Protein AF-A0A9L0K842-F1 (afdb_monomer_lite)

Structure (mmCIF, N/CA/C/O backbone):
data_AF-A0A9L0K842-F1
#
_entry.id   AF-A0A9L0K842-F1
#
loop_
_atom_site.group_PDB
_atom_site.id
_atom_site.type_symbol
_atom_site.label_atom_id
_atom_site.label_alt_id
_atom_site.label_comp_id
_atom_site.label_asym_id
_atom_site.label_entity_id
_atom_site.label_seq_id
_atom_site.pdbx_PDB_ins_code
_atom_site.Cartn_x
_atom_site.Cartn_y
_atom_site.Cartn_z
_atom_site.occupancy
_atom_site.B_iso_or_equiv
_atom_site.auth_seq_id
_atom_site.auth_comp_id
_atom_site.auth_asym_id
_atom_site.auth_atom_id
_atom_site.pdbx_PDB_model_num
ATOM 1 N N . MET A 1 1 ? 24.849 -10.725 -16.636 1.00 65.88 1 MET A N 1
ATOM 2 C CA . MET A 1 1 ? 23.451 -10.856 -17.096 1.00 65.88 1 MET A CA 1
ATOM 3 C C . MET A 1 1 ? 23.419 -10.496 -18.571 1.00 65.88 1 MET A C 1
ATOM 5 O O . MET A 1 1 ? 24.242 -9.687 -18.974 1.00 65.88 1 MET A O 1
ATOM 9 N N . ASP A 1 2 ? 22.547 -11.116 -19.361 1.00 91.44 2 ASP A N 1
ATOM 10 C CA . ASP A 1 2 ? 22.369 -10.797 -20.785 1.00 91.44 2 ASP A CA 1
ATOM 11 C C . ASP A 1 2 ? 21.307 -9.697 -20.926 1.00 91.44 2 ASP A C 1
ATOM 13 O O . ASP A 1 2 ? 20.171 -9.886 -20.486 1.00 91.44 2 ASP A O 1
ATOM 17 N N . ALA A 1 3 ? 21.676 -8.559 -21.520 1.00 92.06 3 ALA A N 1
ATOM 18 C CA . ALA A 1 3 ? 20.777 -7.423 -21.721 1.00 92.06 3 ALA A CA 1
ATOM 19 C C . ALA A 1 3 ? 19.514 -7.826 -22.498 1.00 92.06 3 ALA A C 1
ATOM 21 O O . ALA A 1 3 ? 18.411 -7.436 -22.125 1.00 92.06 3 ALA A O 1
ATOM 22 N N . THR A 1 4 ? 19.641 -8.706 -23.497 1.00 93.62 4 THR A N 1
ATOM 23 C CA . THR A 1 4 ? 18.496 -9.122 -24.322 1.00 93.62 4 THR A CA 1
ATOM 24 C C . THR A 1 4 ? 17.512 -10.022 -23.574 1.00 93.62 4 THR A C 1
ATOM 26 O O . THR A 1 4 ? 16.338 -10.106 -23.940 1.00 93.62 4 THR A O 1
ATOM 29 N N . ALA A 1 5 ? 17.976 -10.740 -22.547 1.00 95.25 5 ALA A N 1
ATOM 30 C CA . ALA A 1 5 ? 17.110 -11.522 -21.672 1.00 95.25 5 ALA A CA 1
ATOM 31 C C . ALA A 1 5 ? 16.327 -10.593 -20.734 1.00 95.25 5 ALA A C 1
ATOM 33 O O . ALA A 1 5 ? 15.112 -10.721 -20.625 1.00 95.25 5 ALA A O 1
ATOM 34 N N . LEU A 1 6 ? 17.001 -9.592 -20.161 1.00 96.31 6 LEU A N 1
ATOM 35 C CA . LEU A 1 6 ? 16.386 -8.587 -19.290 1.00 96.31 6 LEU A CA 1
ATOM 36 C C . LEU A 1 6 ? 15.347 -7.728 -20.028 1.00 96.31 6 LEU A C 1
ATOM 38 O O . LEU A 1 6 ? 14.278 -7.452 -19.491 1.00 96.31 6 LEU A O 1
ATOM 42 N N . GLU A 1 7 ? 15.608 -7.370 -21.287 1.00 95.25 7 GLU A N 1
ATOM 43 C CA . GLU A 1 7 ? 14.627 -6.702 -22.154 1.00 95.25 7 GLU A CA 1
ATOM 44 C C . GLU A 1 7 ? 13.366 -7.555 -22.358 1.00 95.25 7 GLU A C 1
ATOM 46 O O . GLU A 1 7 ? 12.242 -7.050 -22.301 1.00 95.25 7 GLU A O 1
ATOM 51 N N . ARG A 1 8 ? 13.531 -8.867 -22.573 1.00 96.44 8 ARG A N 1
ATOM 52 C CA . ARG A 1 8 ? 12.403 -9.798 -22.724 1.00 96.44 8 ARG A CA 1
ATOM 53 C C . ARG A 1 8 ? 11.596 -9.910 -21.435 1.00 96.44 8 ARG A C 1
ATOM 55 O O . ARG A 1 8 ? 10.366 -9.857 -21.504 1.00 96.44 8 ARG A O 1
ATOM 62 N N . ASP A 1 9 ? 12.267 -10.005 -20.293 1.00 96.94 9 ASP A N 1
ATOM 63 C CA . ASP A 1 9 ? 11.623 -10.040 -18.979 1.00 96.94 9 ASP A CA 1
ATOM 64 C C . ASP A 1 9 ? 10.826 -8.752 -18.732 1.00 96.94 9 ASP A C 1
ATOM 66 O O . ASP A 1 9 ? 9.642 -8.812 -18.394 1.00 96.94 9 ASP A O 1
ATOM 70 N N . ALA A 1 10 ? 11.416 -7.586 -19.018 1.00 97.00 10 ALA A N 1
ATOM 71 C CA . ALA A 1 10 ? 10.737 -6.297 -18.916 1.00 97.00 10 ALA A CA 1
ATOM 72 C C . ALA A 1 10 ? 9.448 -6.244 -19.751 1.00 97.00 10 ALA A C 1
ATOM 74 O O . ALA A 1 10 ? 8.408 -5.788 -19.270 1.00 97.00 10 ALA A O 1
ATOM 75 N N . VAL A 1 11 ? 9.484 -6.750 -20.989 1.00 97.00 11 VAL A N 1
ATOM 76 C CA . VAL A 1 11 ? 8.302 -6.819 -21.863 1.00 97.00 11 VAL A CA 1
ATOM 77 C C . VAL A 1 11 ? 7.239 -7.764 -21.298 1.00 97.00 11 VAL A C 1
ATOM 79 O O . VAL A 1 11 ? 6.047 -7.452 -21.370 1.00 97.00 11 VAL A O 1
ATOM 82 N N . GLN A 1 12 ? 7.629 -8.913 -20.739 1.00 98.06 12 GLN A N 1
ATOM 83 C CA . GLN A 1 12 ? 6.674 -9.839 -20.126 1.00 98.06 12 GLN A CA 1
ATOM 84 C C . GLN A 1 12 ? 6.000 -9.225 -18.900 1.00 98.06 12 GLN A C 1
ATOM 86 O O . GLN A 1 12 ? 4.768 -9.249 -18.811 1.00 98.06 12 GLN A O 1
ATOM 91 N N . PHE A 1 13 ? 6.778 -8.620 -18.004 1.00 98.25 13 PHE A N 1
ATOM 92 C CA . PHE A 1 13 ? 6.246 -7.933 -16.834 1.00 98.25 13 PHE A CA 1
ATOM 93 C C . PHE A 1 13 ? 5.328 -6.775 -17.223 1.00 98.25 13 PHE A C 1
ATOM 95 O O . PHE A 1 13 ? 4.218 -6.694 -16.707 1.00 98.25 13 PHE A O 1
ATOM 102 N N . ALA A 1 14 ? 5.708 -5.946 -18.197 1.00 97.88 14 ALA A N 1
ATOM 103 C CA . ALA A 1 14 ? 4.869 -4.842 -18.658 1.00 97.88 14 ALA A CA 1
ATOM 104 C C . ALA A 1 14 ? 3.517 -5.321 -19.215 1.00 97.88 14 ALA A C 1
ATOM 106 O O . ALA A 1 14 ? 2.477 -4.731 -18.923 1.00 97.88 14 ALA A O 1
ATOM 107 N N . ARG A 1 15 ? 3.500 -6.424 -19.978 1.00 98.31 15 ARG A N 1
ATOM 108 C CA . ARG A 1 15 ? 2.253 -7.023 -20.491 1.00 98.31 15 ARG A CA 1
ATOM 109 C C . ARG A 1 15 ? 1.346 -7.509 -19.365 1.00 98.31 15 ARG A C 1
ATOM 111 O O . ARG A 1 15 ? 0.149 -7.228 -19.386 1.00 98.31 15 ARG A O 1
ATOM 118 N N . LEU A 1 16 ? 1.916 -8.212 -18.385 1.00 98.12 16 LEU A N 1
ATOM 119 C CA . LEU A 1 16 ? 1.195 -8.645 -17.188 1.00 98.12 16 LEU A CA 1
ATOM 120 C C . LEU A 1 16 ? 0.650 -7.441 -16.416 1.00 98.12 16 LEU A C 1
ATOM 122 O O . LEU A 1 16 ? -0.523 -7.439 -16.056 1.00 98.12 16 LEU A O 1
ATOM 126 N N . ALA A 1 17 ? 1.458 -6.399 -16.228 1.00 97.62 17 ALA A N 1
ATOM 127 C CA . ALA A 1 17 ? 1.069 -5.187 -15.520 1.00 97.62 17 ALA A CA 1
ATOM 128 C C . ALA A 1 17 ? -0.151 -4.514 -16.160 1.00 97.62 17 ALA A C 1
ATOM 130 O O . ALA A 1 17 ? -1.155 -4.309 -15.482 1.00 97.62 17 ALA A O 1
ATOM 131 N N . VAL A 1 18 ? -0.105 -4.272 -17.476 1.00 97.75 18 VAL A N 1
ATOM 132 C CA . VAL A 1 18 ? -1.215 -3.676 -18.241 1.00 97.75 18 VAL A CA 1
ATOM 133 C C . VAL A 1 18 ? -2.479 -4.532 -18.145 1.00 97.75 18 VAL A C 1
ATOM 135 O O . VAL A 1 18 ? -3.574 -4.000 -17.971 1.00 97.75 18 VAL A O 1
ATOM 138 N N . GLN A 1 19 ? -2.347 -5.860 -18.227 1.00 97.81 19 GLN A N 1
ATOM 139 C CA . GLN A 1 19 ? -3.491 -6.758 -18.087 1.00 97.81 19 GLN A CA 1
ATOM 140 C C . GLN A 1 19 ? -4.153 -6.611 -16.708 1.00 97.81 19 GLN A C 1
ATOM 142 O O . GLN A 1 19 ? -5.365 -6.414 -16.632 1.00 97.81 19 GLN A O 1
ATOM 147 N N . ARG A 1 20 ? -3.365 -6.672 -15.625 1.00 95.94 20 ARG A N 1
ATOM 148 C CA . ARG A 1 20 ? -3.885 -6.544 -14.252 1.00 95.94 20 ARG A CA 1
ATOM 149 C C . ARG A 1 20 ? -4.482 -5.168 -13.990 1.00 95.94 20 ARG A C 1
ATOM 151 O O . ARG A 1 20 ? -5.483 -5.066 -13.284 1.00 95.94 20 ARG A O 1
ATOM 158 N N . ASP A 1 21 ? -3.893 -4.130 -14.572 1.00 94.94 21 ASP A N 1
ATOM 159 C CA . ASP A 1 21 ? -4.380 -2.759 -14.479 1.00 94.94 21 ASP A CA 1
ATOM 160 C C . ASP A 1 21 ? -5.782 -2.624 -15.095 1.00 94.94 21 ASP A C 1
ATOM 162 O O . ASP A 1 21 ? -6.719 -2.187 -14.424 1.00 94.94 21 ASP A O 1
ATOM 166 N N . HIS A 1 22 ? -5.970 -3.124 -16.321 1.00 94.69 22 HIS A N 1
ATOM 167 C CA . HIS A 1 22 ? -7.279 -3.133 -16.985 1.00 94.69 22 HIS A CA 1
ATOM 168 C C . HIS A 1 22 ? -8.333 -3.973 -16.249 1.00 94.69 22 HIS A C 1
ATOM 170 O O . HIS A 1 22 ? -9.514 -3.634 -16.275 1.00 94.69 22 HIS A O 1
ATOM 176 N N . GLU A 1 23 ? -7.927 -5.039 -15.560 1.00 92.44 23 GLU A N 1
ATOM 177 C CA . GLU A 1 23 ? -8.814 -5.862 -14.725 1.00 92.44 23 GLU A CA 1
ATOM 178 C C . GLU A 1 23 ? -9.108 -5.226 -13.349 1.00 92.44 23 GLU A C 1
ATOM 180 O O . GLU A 1 23 ? -9.817 -5.811 -12.530 1.00 92.44 23 GLU A O 1
ATOM 185 N N . GLY A 1 24 ? -8.556 -4.044 -13.053 1.00 87.88 24 GLY A N 1
ATOM 186 C CA . GLY A 1 24 ? -8.750 -3.346 -11.780 1.00 87.88 24 GLY A CA 1
ATOM 187 C C . GLY A 1 24 ? -7.965 -3.940 -10.604 1.00 87.88 24 GLY A C 1
ATOM 188 O O . GLY A 1 24 ? -8.171 -3.517 -9.458 1.00 87.88 24 GLY A O 1
ATOM 189 N N . ARG A 1 25 ? -7.063 -4.893 -10.875 1.00 90.44 25 ARG A N 1
ATOM 190 C CA . ARG A 1 25 ? -6.194 -5.585 -9.909 1.00 90.44 25 ARG A CA 1
ATOM 191 C C . ARG A 1 25 ? -4.934 -4.762 -9.648 1.00 90.44 25 ARG A C 1
ATOM 193 O O . ARG A 1 25 ? -3.814 -5.169 -9.947 1.00 90.44 25 ARG A O 1
ATOM 200 N N . TYR A 1 26 ? -5.130 -3.566 -9.101 1.00 91.31 26 TYR A N 1
ATOM 201 C CA . TYR A 1 26 ? -4.087 -2.541 -9.020 1.00 91.31 26 TYR A CA 1
ATOM 202 C C . TYR A 1 26 ? -2.879 -2.939 -8.164 1.00 91.31 26 TYR A C 1
ATOM 204 O O . TYR A 1 26 ? -1.758 -2.598 -8.525 1.00 91.31 26 TYR A O 1
ATOM 212 N N . SER A 1 27 ? -3.063 -3.712 -7.090 1.00 89.50 27 SER A N 1
ATOM 213 C CA . SER A 1 27 ? -1.941 -4.211 -6.278 1.00 89.50 27 SER A CA 1
ATOM 214 C C . SER A 1 27 ? -1.010 -5.133 -7.076 1.00 89.50 27 SER A C 1
ATOM 216 O O . SER A 1 27 ? 0.210 -5.021 -6.977 1.00 89.50 27 SER A O 1
ATOM 218 N N . GLU A 1 28 ? -1.574 -6.011 -7.910 1.00 92.50 28 GLU A N 1
ATOM 219 C CA . GLU A 1 28 ? -0.803 -6.895 -8.794 1.00 92.50 28 GLU A CA 1
ATOM 220 C C . GLU A 1 28 ? -0.181 -6.117 -9.960 1.00 92.50 28 GLU A C 1
ATOM 222 O O . GLU A 1 28 ? 0.969 -6.357 -10.320 1.00 92.50 28 GLU A O 1
ATOM 227 N N . ALA A 1 29 ? -0.908 -5.149 -10.526 1.00 95.31 29 ALA A N 1
ATOM 228 C CA . ALA A 1 29 ? -0.384 -4.272 -11.571 1.00 95.31 29 ALA A CA 1
ATOM 229 C C . ALA A 1 29 ? 0.843 -3.482 -11.087 1.00 95.31 29 ALA A C 1
ATOM 231 O O . ALA A 1 29 ? 1.852 -3.424 -11.785 1.00 95.31 29 ALA A O 1
ATOM 232 N N . VAL A 1 30 ? 0.790 -2.937 -9.866 1.00 95.44 30 VAL A N 1
ATOM 233 C CA . VAL A 1 30 ? 1.915 -2.238 -9.224 1.00 95.44 30 VAL A CA 1
ATOM 234 C C . VAL A 1 30 ? 3.143 -3.136 -9.110 1.00 95.44 3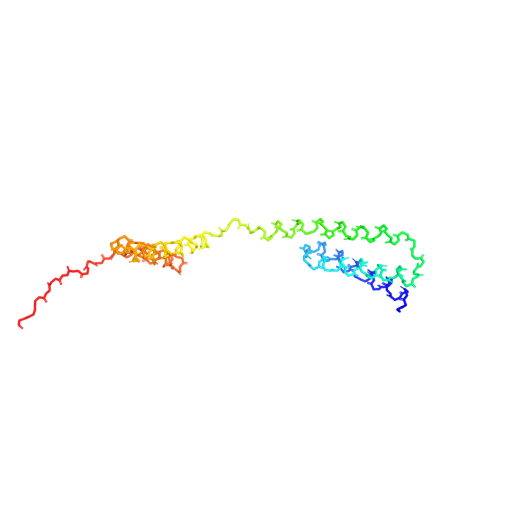0 VAL A C 1
ATOM 236 O O . VAL A 1 30 ? 4.248 -2.681 -9.401 1.00 95.44 30 VAL A O 1
ATOM 239 N N . PHE A 1 31 ? 2.965 -4.393 -8.695 1.00 95.94 31 PHE A N 1
ATOM 240 C CA . PHE A 1 31 ? 4.066 -5.352 -8.619 1.00 95.94 31 PHE A CA 1
ATOM 241 C C . PHE A 1 31 ? 4.729 -5.528 -9.990 1.00 95.94 31 PHE A C 1
ATOM 243 O O . PHE A 1 31 ? 5.926 -5.296 -10.133 1.00 95.94 31 PHE A O 1
ATOM 250 N N . TYR A 1 32 ? 3.946 -5.842 -11.021 1.00 97.94 32 TYR A N 1
ATOM 251 C CA . TYR A 1 32 ? 4.499 -6.104 -12.347 1.00 97.94 32 TYR A CA 1
ATOM 252 C C . TYR A 1 32 ? 5.095 -4.863 -13.026 1.00 97.94 32 TYR A C 1
ATOM 254 O O . TYR A 1 32 ? 6.102 -4.990 -13.718 1.00 97.94 32 TYR A O 1
ATOM 262 N N . TYR A 1 33 ? 4.552 -3.660 -12.813 1.00 98.25 33 TYR A N 1
ATOM 263 C CA . TYR A 1 33 ? 5.187 -2.435 -13.316 1.00 98.25 33 TYR A CA 1
ATOM 264 C C . TYR A 1 33 ? 6.546 -2.168 -12.649 1.00 98.25 33 TYR A C 1
ATOM 266 O O . TYR A 1 33 ? 7.471 -1.719 -13.326 1.00 98.25 33 TYR A O 1
ATOM 274 N N . LYS A 1 34 ? 6.703 -2.484 -11.354 1.00 97.69 34 LYS A N 1
ATOM 275 C CA . LYS A 1 34 ? 8.000 -2.382 -10.659 1.00 97.69 34 LYS A CA 1
ATOM 276 C C . LYS A 1 34 ? 9.016 -3.380 -11.207 1.00 97.69 34 LYS A C 1
ATOM 278 O O . LYS A 1 34 ? 10.135 -2.977 -11.511 1.00 97.69 34 LYS A O 1
ATOM 283 N N . GLU A 1 35 ? 8.617 -4.637 -11.398 1.00 98.12 35 GLU A N 1
ATOM 284 C CA . GLU A 1 35 ? 9.494 -5.657 -11.990 1.00 98.12 35 GLU A CA 1
ATOM 285 C C . GLU A 1 35 ? 9.895 -5.296 -13.429 1.00 98.12 35 GLU A C 1
ATOM 287 O O . GLU A 1 35 ? 11.057 -5.452 -13.804 1.00 98.12 35 GLU A O 1
ATOM 292 N N . ALA A 1 36 ? 8.977 -4.726 -14.220 1.00 98.06 36 ALA A N 1
ATOM 293 C CA . ALA A 1 36 ? 9.279 -4.239 -15.566 1.00 98.06 36 ALA A CA 1
ATOM 294 C C . ALA A 1 36 ? 10.318 -3.107 -15.554 1.00 98.06 36 ALA A C 1
ATOM 296 O O . ALA A 1 36 ? 11.293 -3.158 -16.303 1.00 98.06 36 ALA A O 1
ATOM 297 N N . ALA A 1 37 ? 10.138 -2.102 -14.689 1.00 98.06 37 ALA A N 1
ATOM 298 C CA . ALA A 1 37 ? 11.087 -1.000 -14.544 1.00 98.06 37 ALA A CA 1
ATOM 299 C C . ALA A 1 37 ? 12.463 -1.494 -14.067 1.00 98.06 37 ALA A C 1
ATOM 301 O O . ALA A 1 37 ? 13.486 -1.105 -14.624 1.00 98.06 37 ALA A O 1
ATOM 302 N N . GLN A 1 38 ? 12.497 -2.398 -13.086 1.00 97.81 38 GLN A N 1
ATOM 303 C CA . GLN A 1 38 ? 13.737 -2.974 -12.566 1.00 97.81 38 GLN A CA 1
ATOM 304 C C . GLN A 1 38 ? 14.491 -3.782 -13.631 1.00 97.81 38 GLN A C 1
ATOM 306 O O . GLN A 1 38 ? 15.707 -3.640 -13.764 1.00 97.81 38 GLN A O 1
ATOM 311 N N . ALA A 1 39 ? 13.781 -4.587 -14.427 1.00 97.62 39 ALA A N 1
ATOM 312 C CA . ALA A 1 39 ? 14.378 -5.330 -15.531 1.00 97.62 39 ALA A CA 1
ATOM 313 C C . ALA A 1 39 ? 14.987 -4.395 -16.593 1.00 97.62 39 ALA A C 1
ATOM 315 O O . ALA A 1 39 ? 16.083 -4.670 -17.077 1.00 97.62 39 ALA A O 1
ATOM 316 N N . LEU A 1 40 ? 14.345 -3.259 -16.897 1.00 97.56 40 LEU A N 1
ATOM 317 C CA . LEU A 1 40 ? 14.908 -2.243 -17.796 1.00 97.56 40 LEU A CA 1
ATOM 318 C C . LEU A 1 40 ? 16.147 -1.551 -17.210 1.00 97.56 40 LEU A C 1
ATOM 320 O O . LEU A 1 40 ? 17.129 -1.379 -17.925 1.00 97.56 40 LEU A O 1
ATOM 324 N N . ILE A 1 41 ? 16.151 -1.216 -15.917 1.00 97.19 41 ILE A N 1
ATOM 325 C CA . ILE A 1 41 ? 17.334 -0.652 -15.242 1.00 97.19 41 ILE A CA 1
ATOM 326 C C . ILE A 1 41 ? 18.514 -1.627 -15.342 1.00 97.19 41 ILE A C 1
ATOM 328 O O . ILE A 1 41 ? 19.630 -1.240 -15.685 1.00 97.19 41 ILE A O 1
ATOM 332 N N . TYR A 1 42 ? 18.276 -2.918 -15.102 1.00 97.25 42 TYR A N 1
ATOM 333 C CA . TYR A 1 42 ? 19.318 -3.930 -15.250 1.00 97.25 42 TYR A CA 1
ATOM 334 C C . TYR A 1 42 ? 19.739 -4.143 -16.703 1.00 97.25 42 TYR A C 1
ATOM 336 O O . TYR A 1 42 ? 20.924 -4.374 -16.949 1.00 97.25 42 TYR A O 1
ATOM 344 N N . ALA A 1 43 ? 18.815 -4.060 -17.663 1.00 96.31 43 ALA A N 1
ATOM 345 C CA . ALA A 1 43 ? 19.143 -4.145 -19.082 1.00 96.31 43 ALA A CA 1
ATOM 346 C C . ALA A 1 43 ? 20.058 -2.985 -19.498 1.00 96.31 43 ALA A C 1
ATOM 348 O O . ALA A 1 43 ? 21.076 -3.216 -20.149 1.00 96.31 43 ALA A O 1
ATOM 349 N N . GLU A 1 44 ? 19.757 -1.760 -19.059 1.00 95.50 44 GLU A N 1
ATOM 350 C CA . GLU A 1 44 ? 20.595 -0.583 -19.293 1.00 95.50 44 GLU A CA 1
ATOM 351 C C . GLU A 1 44 ? 21.996 -0.757 -18.690 1.00 95.50 44 GLU A C 1
ATOM 353 O O . GLU A 1 44 ? 22.997 -0.596 -19.387 1.00 95.50 44 GLU A O 1
ATOM 358 N N . MET A 1 45 ? 22.085 -1.181 -17.424 1.00 94.69 45 MET A N 1
ATOM 359 C CA . MET A 1 45 ? 23.367 -1.457 -16.759 1.00 94.69 45 MET A CA 1
ATOM 360 C C . MET A 1 45 ? 24.169 -2.574 -17.444 1.00 94.69 45 MET A C 1
ATOM 362 O O . MET A 1 45 ? 25.399 -2.580 -17.384 1.00 94.69 45 MET A O 1
ATOM 366 N N . ALA A 1 46 ? 23.487 -3.524 -18.089 1.00 95.56 46 ALA A N 1
ATOM 367 C CA . ALA A 1 46 ? 24.094 -4.598 -18.868 1.00 95.56 46 ALA A CA 1
ATOM 368 C C . ALA A 1 46 ? 24.490 -4.173 -20.298 1.00 95.56 46 ALA A C 1
ATOM 370 O O . ALA A 1 46 ? 25.010 -5.001 -21.046 1.00 95.56 46 ALA A O 1
ATOM 371 N N . GLY A 1 47 ? 24.279 -2.906 -20.675 1.00 93.94 47 GLY A N 1
ATOM 372 C CA . GLY A 1 47 ? 24.647 -2.360 -21.982 1.00 93.94 47 GLY A CA 1
ATOM 373 C C . GLY A 1 47 ? 23.586 -2.552 -23.067 1.00 93.94 47 GLY A C 1
ATOM 374 O O . GLY A 1 47 ? 23.941 -2.674 -24.239 1.00 93.94 47 GLY A O 1
ATOM 375 N N . SER A 1 48 ? 22.304 -2.610 -22.694 1.00 93.44 48 SER A N 1
ATOM 376 C CA . SER A 1 48 ? 21.187 -2.614 -23.647 1.00 93.44 48 SER A CA 1
ATOM 377 C C . SER A 1 48 ? 21.283 -1.443 -24.628 1.00 93.44 48 SER A C 1
ATOM 379 O O . SER A 1 48 ? 21.625 -0.320 -24.257 1.00 93.44 48 SER A O 1
ATOM 381 N N . SER A 1 49 ? 20.948 -1.711 -25.890 1.00 91.19 49 SER A N 1
ATOM 382 C CA . SER A 1 49 ? 20.845 -0.705 -26.951 1.00 91.19 49 SER A CA 1
ATOM 383 C C . SER A 1 49 ? 19.406 -0.236 -27.177 1.00 91.19 49 SER A C 1
ATOM 385 O O . SER A 1 49 ? 19.107 0.326 -28.229 1.00 91.19 49 SER A O 1
ATOM 387 N N . LEU A 1 50 ? 18.491 -0.540 -26.252 1.00 90.88 50 LEU A N 1
ATOM 388 C CA . LEU A 1 50 ? 17.084 -0.197 -26.387 1.00 90.88 50 LEU A CA 1
ATOM 389 C C . LEU A 1 50 ? 16.914 1.323 -26.287 1.00 90.88 50 LEU A C 1
ATOM 391 O O . LEU A 1 50 ? 17.204 1.942 -25.263 1.00 90.88 50 LEU A O 1
ATOM 395 N N . GLU A 1 51 ? 16.457 1.931 -27.378 1.00 91.88 51 GLU A N 1
ATOM 396 C CA . GLU A 1 51 ? 16.194 3.366 -27.420 1.00 91.88 51 GLU A CA 1
ATOM 397 C C . GLU A 1 51 ? 15.077 3.729 -26.435 1.00 91.88 51 GLU A C 1
ATOM 399 O O . GLU A 1 51 ? 14.147 2.952 -26.216 1.00 91.88 51 GLU A O 1
ATOM 404 N N . HIS A 1 52 ? 15.156 4.922 -25.843 1.00 92.25 52 HIS A N 1
ATOM 405 C CA . HIS A 1 52 ? 14.135 5.432 -24.919 1.00 92.25 52 HIS A CA 1
ATOM 406 C C . HIS A 1 52 ? 13.912 4.569 -23.660 1.00 92.25 52 HIS A C 1
ATOM 408 O O . HIS A 1 52 ? 12.871 4.672 -23.011 1.00 92.25 52 HIS A O 1
ATOM 414 N N . ILE A 1 53 ? 14.891 3.748 -23.257 1.00 93.56 53 ILE A N 1
ATOM 415 C CA . ILE A 1 53 ? 14.773 2.894 -22.064 1.00 93.56 53 ILE A CA 1
ATOM 416 C C . ILE A 1 53 ? 14.435 3.693 -20.795 1.00 93.56 53 ILE A C 1
ATOM 418 O O . ILE A 1 53 ? 13.559 3.296 -20.029 1.00 93.56 53 ILE A O 1
ATOM 422 N N . GLN A 1 54 ? 15.049 4.868 -20.631 1.00 94.56 54 GLN A N 1
ATOM 423 C CA . GLN A 1 54 ? 14.791 5.790 -19.522 1.00 94.56 54 GLN A CA 1
ATOM 424 C C . GLN A 1 54 ? 13.364 6.347 -19.522 1.00 94.56 54 GLN A C 1
ATOM 426 O O . GLN A 1 54 ? 12.727 6.429 -18.475 1.00 94.56 54 GLN A O 1
ATOM 431 N N . GLU A 1 55 ? 12.836 6.691 -20.697 1.00 96.38 55 GLU A N 1
ATOM 432 C CA . GLU A 1 55 ? 11.451 7.147 -20.848 1.00 96.38 55 GLU A CA 1
ATOM 433 C C . GLU A 1 55 ? 10.481 6.047 -20.406 1.00 96.38 55 GLU A C 1
ATOM 435 O O . GLU A 1 55 ? 9.576 6.293 -19.611 1.00 96.38 55 GLU A O 1
ATOM 440 N N . LYS A 1 56 ? 10.745 4.798 -20.808 1.00 95.00 56 LYS A N 1
ATOM 441 C CA . LYS A 1 56 ? 9.912 3.650 -20.440 1.00 95.00 56 LYS A CA 1
ATOM 442 C C . LYS A 1 56 ? 9.961 3.310 -18.951 1.00 95.00 56 LYS A C 1
ATOM 444 O O . LYS A 1 56 ? 8.932 2.968 -18.369 1.00 95.00 56 LYS A O 1
ATOM 449 N N . ILE A 1 57 ? 11.135 3.420 -18.330 1.00 97.12 57 ILE A N 1
ATOM 450 C CA . ILE A 1 57 ? 11.285 3.279 -16.876 1.00 97.12 57 ILE A CA 1
ATOM 451 C C . ILE A 1 57 ? 10.422 4.328 -16.166 1.00 97.12 57 ILE A C 1
ATOM 453 O O . ILE A 1 57 ? 9.648 3.974 -15.274 1.00 97.12 57 ILE A O 1
ATOM 457 N N . ASN A 1 58 ? 10.502 5.591 -16.592 1.00 97.06 58 ASN A N 1
ATOM 458 C CA . ASN A 1 58 ? 9.722 6.676 -16.001 1.00 97.06 58 ASN A CA 1
ATOM 459 C C . ASN A 1 58 ? 8.214 6.456 -16.166 1.00 97.06 58 ASN A C 1
ATOM 461 O O . ASN A 1 58 ? 7.497 6.534 -15.172 1.00 97.06 58 ASN A O 1
ATOM 465 N N . GLU A 1 59 ? 7.737 6.077 -17.356 1.00 97.25 59 GLU A N 1
ATOM 466 C CA . GLU A 1 59 ? 6.319 5.755 -17.584 1.00 97.25 59 GLU A CA 1
ATOM 467 C C . GLU A 1 59 ? 5.798 4.681 -16.612 1.00 97.25 59 GLU A C 1
ATOM 469 O O . GLU A 1 59 ? 4.709 4.811 -16.043 1.00 97.25 59 GLU A O 1
ATOM 474 N N . TYR A 1 60 ? 6.564 3.606 -16.390 1.00 97.56 60 TYR A N 1
ATOM 475 C CA . TYR A 1 60 ? 6.160 2.539 -15.470 1.00 97.56 60 TYR A CA 1
ATOM 476 C C . TYR A 1 60 ? 6.149 3.005 -14.013 1.00 97.56 60 TYR A C 1
ATOM 478 O O . TYR A 1 60 ? 5.228 2.661 -13.270 1.00 97.56 60 TYR A O 1
ATOM 486 N N . LEU A 1 61 ? 7.123 3.816 -13.598 1.00 96.69 61 LEU A N 1
ATOM 487 C CA . LEU A 1 61 ? 7.172 4.363 -12.242 1.00 96.69 61 LEU A CA 1
ATOM 488 C C . LEU A 1 61 ? 6.067 5.399 -11.989 1.00 96.69 61 LEU A C 1
ATOM 490 O O . LEU A 1 61 ? 5.443 5.373 -10.926 1.00 96.69 61 LEU A O 1
ATOM 494 N N . GLU A 1 62 ? 5.762 6.256 -12.962 1.00 96.12 62 GLU A N 1
ATOM 495 C CA . GLU A 1 62 ? 4.626 7.181 -12.903 1.00 96.12 62 GLU A CA 1
ATOM 496 C C . GLU A 1 62 ? 3.305 6.417 -12.789 1.00 96.12 62 GLU A C 1
ATOM 498 O O . GLU A 1 62 ? 2.451 6.751 -11.959 1.00 96.12 62 GLU A O 1
ATOM 503 N N . ARG A 1 63 ? 3.145 5.325 -13.551 1.00 95.88 63 ARG A N 1
ATOM 504 C CA . ARG A 1 63 ? 1.946 4.489 -13.444 1.00 95.88 63 ARG A CA 1
ATOM 505 C C . ARG A 1 63 ? 1.837 3.820 -12.077 1.00 95.88 63 ARG A C 1
ATOM 507 O O . ARG A 1 63 ? 0.748 3.805 -11.505 1.00 95.88 63 ARG A O 1
ATOM 514 N N . VAL A 1 64 ? 2.945 3.327 -11.520 1.00 95.19 64 VAL A N 1
ATOM 515 C CA . VAL A 1 64 ? 3.000 2.808 -10.144 1.00 95.19 64 VAL A CA 1
ATOM 516 C C . VAL A 1 64 ? 2.511 3.866 -9.158 1.00 95.19 64 VAL A C 1
ATOM 518 O O . VAL A 1 64 ? 1.628 3.573 -8.355 1.00 95.19 64 VAL A O 1
ATOM 521 N N . GLN A 1 65 ? 3.014 5.099 -9.233 1.00 92.81 65 GLN A N 1
ATOM 522 C CA . GLN A 1 65 ? 2.578 6.180 -8.343 1.00 92.81 65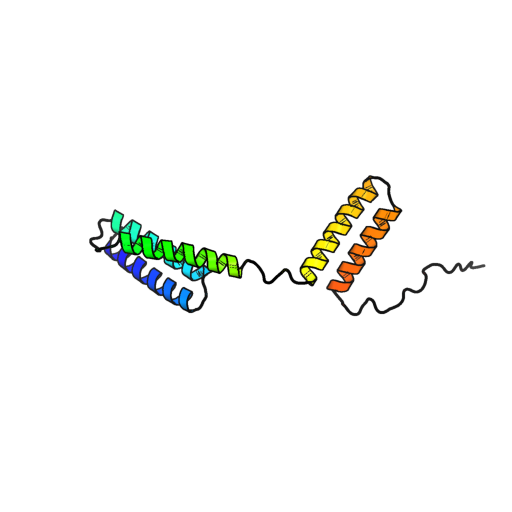 GLN A CA 1
ATOM 523 C C . GLN A 1 65 ? 1.075 6.468 -8.477 1.00 92.81 65 GLN A C 1
ATOM 525 O O . GLN A 1 65 ? 0.372 6.548 -7.469 1.00 92.81 65 GLN A O 1
ATOM 530 N N . ALA A 1 66 ? 0.556 6.542 -9.705 1.00 91.81 66 ALA A N 1
ATOM 531 C CA . ALA A 1 66 ? -0.870 6.746 -9.950 1.00 91.81 66 ALA A CA 1
ATOM 532 C C . ALA A 1 66 ? -1.734 5.606 -9.376 1.00 91.81 66 ALA A C 1
ATOM 534 O O . ALA A 1 66 ? -2.780 5.849 -8.768 1.00 91.81 66 ALA A O 1
ATOM 535 N N . LEU A 1 67 ? -1.286 4.356 -9.526 1.00 90.62 67 LEU A N 1
ATOM 536 C CA . LEU A 1 67 ? -1.981 3.183 -9.000 1.00 90.62 67 LEU A CA 1
ATOM 537 C C . LEU A 1 67 ? -1.915 3.091 -7.475 1.00 90.62 67 LEU A C 1
ATOM 539 O O . LEU A 1 67 ? -2.889 2.663 -6.864 1.00 90.62 67 LEU A O 1
ATOM 543 N N . HIS A 1 68 ? -0.825 3.526 -6.839 1.00 83.62 68 HIS A N 1
ATOM 544 C CA . HIS A 1 68 ? -0.735 3.601 -5.379 1.00 83.62 68 HIS A CA 1
ATOM 545 C C . HIS A 1 68 ? -1.838 4.498 -4.796 1.00 83.62 68 HIS A C 1
ATOM 547 O O . HIS A 1 68 ? -2.484 4.100 -3.827 1.00 83.62 68 HIS A O 1
ATOM 553 N N . SER A 1 69 ? -2.133 5.637 -5.428 1.00 74.06 69 SER A N 1
ATOM 554 C CA . SER A 1 69 ? -3.249 6.511 -5.038 1.00 74.06 69 SER A CA 1
ATOM 555 C C . SER A 1 69 ? -4.615 5.830 -5.200 1.00 74.06 69 SER A C 1
ATOM 557 O O . SER A 1 69 ? -5.494 6.000 -4.359 1.00 74.06 69 SER A O 1
ATOM 559 N N . ALA A 1 70 ? -4.791 5.013 -6.245 1.00 72.00 70 ALA A N 1
ATOM 560 C CA . ALA A 1 70 ? -6.021 4.251 -6.483 1.00 72.00 70 ALA A CA 1
ATOM 561 C C . ALA A 1 70 ? -6.183 3.037 -5.544 1.00 72.00 70 ALA A C 1
ATOM 563 O O . ALA A 1 70 ? -7.296 2.655 -5.191 1.00 72.00 70 ALA A O 1
ATOM 564 N N . VAL A 1 71 ? -5.078 2.411 -5.129 1.00 69.56 71 VAL A N 1
ATOM 565 C CA . VAL A 1 71 ? -5.067 1.336 -4.126 1.00 69.56 71 VAL A CA 1
ATOM 566 C C . VAL A 1 71 ? -5.329 1.912 -2.739 1.00 69.56 71 VAL A C 1
ATOM 568 O O . VAL A 1 71 ? -6.112 1.343 -1.988 1.00 69.56 71 VAL A O 1
ATOM 571 N N . GLN A 1 72 ? -4.732 3.057 -2.404 1.00 64.75 72 GLN A N 1
ATOM 572 C CA . GLN A 1 72 ? -4.999 3.757 -1.148 1.00 64.75 72 GLN A CA 1
ATOM 573 C C . GLN A 1 72 ? -6.437 4.261 -1.066 1.00 64.75 72 GLN A C 1
ATOM 575 O O . GLN A 1 72 ? -7.019 4.182 0.004 1.00 64.75 72 GLN A O 1
ATOM 580 N N . SER A 1 73 ? -7.044 4.708 -2.167 1.00 59.62 73 SER A N 1
ATOM 581 C CA . SER A 1 73 ? -8.463 5.082 -2.167 1.00 59.62 73 SER A CA 1
ATOM 582 C C . SER A 1 73 ? -9.415 3.880 -2.121 1.00 59.62 73 SER A C 1
ATOM 584 O O . SER A 1 73 ? -10.521 4.023 -1.617 1.00 59.62 73 SER A O 1
ATOM 586 N N . LYS A 1 74 ? -8.998 2.698 -2.605 1.00 58.03 74 LYS A N 1
ATOM 587 C CA . LYS A 1 74 ? -9.746 1.434 -2.450 1.00 58.03 74 LYS A CA 1
ATOM 588 C C . LYS A 1 74 ? -9.580 0.782 -1.069 1.00 58.03 74 LYS A C 1
ATOM 590 O O . LYS A 1 74 ? -10.496 0.099 -0.631 1.00 58.03 74 LYS A O 1
ATOM 595 N N . ASN A 1 75 ? -8.427 0.964 -0.419 1.00 53.50 75 ASN A N 1
ATOM 596 C CA . ASN A 1 75 ? -8.130 0.468 0.934 1.00 53.50 75 ASN A CA 1
ATOM 597 C C . ASN A 1 75 ? -8.455 1.491 2.033 1.00 53.50 75 ASN A C 1
ATOM 599 O O . ASN A 1 75 ? -8.456 1.148 3.212 1.00 53.50 75 ASN A O 1
ATOM 603 N N . ALA A 1 76 ? -8.705 2.751 1.673 1.00 49.78 76 ALA A N 1
ATOM 604 C CA . ALA A 1 76 ? -9.488 3.654 2.494 1.00 49.78 76 ALA A CA 1
ATOM 605 C C . ALA A 1 76 ? -10.909 3.094 2.460 1.00 49.78 76 ALA A C 1
ATOM 607 O O . ALA A 1 76 ? -11.647 3.320 1.503 1.00 49.78 76 ALA A O 1
ATOM 608 N N . ASP A 1 77 ? -11.210 2.255 3.449 1.00 48.72 77 ASP A N 1
ATOM 609 C CA . ASP A 1 77 ? -12.464 1.526 3.582 1.00 48.72 77 ASP A CA 1
ATOM 610 C C . ASP A 1 77 ? -13.689 2.386 3.214 1.00 48.72 77 ASP A C 1
ATOM 612 O O . ASP A 1 77 ? -13.716 3.592 3.503 1.00 48.72 77 ASP A O 1
ATOM 616 N N . PRO A 1 78 ? -14.759 1.780 2.660 1.00 55.56 78 PRO A N 1
ATOM 617 C CA . PRO A 1 78 ? -16.075 2.392 2.770 1.00 55.56 78 PRO A CA 1
ATOM 618 C C . PRO A 1 78 ? -16.283 2.666 4.259 1.00 55.56 78 PRO A C 1
ATOM 620 O O . PRO A 1 78 ? -16.148 1.729 5.037 1.00 55.56 78 PRO A O 1
ATOM 623 N N . LEU A 1 79 ? -16.500 3.934 4.637 1.00 60.75 79 LEU A N 1
ATOM 624 C CA . LEU A 1 79 ? -16.801 4.412 5.998 1.00 60.75 79 LEU A CA 1
ATOM 625 C C . LEU A 1 79 ? -17.061 3.251 6.969 1.00 60.75 79 LEU A C 1
ATOM 627 O O . LEU A 1 79 ? -18.070 2.568 6.778 1.00 60.75 79 LEU A O 1
ATOM 631 N N . LYS A 1 80 ? -16.139 3.012 7.925 1.00 66.44 80 LYS A N 1
ATOM 632 C CA . LYS A 1 80 ? -16.148 1.878 8.876 1.00 66.44 80 LYS A CA 1
ATOM 633 C C . LYS A 1 80 ? -17.559 1.341 9.100 1.00 66.44 80 LYS A C 1
ATOM 635 O O . LYS A 1 80 ? -18.458 2.106 9.463 1.00 66.44 80 LYS A O 1
ATOM 640 N N . SER A 1 81 ? -17.753 0.038 8.896 1.00 74.00 81 SER A N 1
ATOM 641 C CA . SER A 1 81 ? -19.077 -0.559 9.075 1.00 74.00 81 SER A CA 1
ATOM 642 C C . SER A 1 81 ? -19.617 -0.239 10.474 1.00 74.00 81 SER A C 1
ATOM 644 O O . SER A 1 81 ? -18.854 -0.137 11.437 1.00 74.00 81 SER A O 1
ATOM 646 N N . LYS A 1 82 ? -20.939 -0.097 10.608 1.00 78.75 82 LYS A N 1
ATOM 647 C CA . LYS A 1 82 ? -21.571 0.191 11.905 1.00 78.75 82 LYS A CA 1
ATOM 648 C C . LYS A 1 82 ? -21.119 -0.794 12.994 1.00 78.75 82 LYS A C 1
ATOM 650 O O . LYS A 1 82 ? -20.815 -0.374 14.099 1.00 78.75 82 LYS A O 1
ATOM 655 N N . GLN A 1 83 ? -20.991 -2.075 12.649 1.00 79.81 83 GLN A N 1
ATOM 656 C CA . GLN A 1 83 ? -20.501 -3.114 13.560 1.00 79.81 83 GLN A CA 1
ATOM 657 C C . GLN A 1 83 ? -19.069 -2.848 14.041 1.00 79.81 83 GLN A C 1
ATOM 659 O O . GLN A 1 83 ? -18.771 -3.032 15.215 1.00 79.81 83 GLN A O 1
ATOM 664 N N . GLN A 1 84 ? -18.186 -2.389 13.154 1.00 81.56 84 GLN A N 1
ATOM 665 C CA . GLN A 1 84 ? -16.808 -2.052 13.506 1.00 81.56 84 GLN A CA 1
ATOM 666 C C . GLN A 1 84 ? -16.739 -0.818 14.413 1.00 81.56 84 GLN A C 1
ATOM 668 O O . GLN A 1 84 ? -15.976 -0.814 15.373 1.00 81.56 84 GLN A O 1
ATOM 673 N N . LEU A 1 85 ? -17.570 0.196 14.154 1.00 87.38 85 LEU A N 1
ATOM 674 C CA . LEU A 1 85 ? -17.698 1.364 15.032 1.00 87.38 85 LEU A CA 1
ATOM 675 C C . LEU A 1 85 ? -18.243 0.987 16.417 1.00 87.38 85 LEU A C 1
ATOM 677 O O . LEU A 1 85 ? -17.733 1.468 17.427 1.00 87.38 85 LEU A O 1
ATOM 681 N N . ASP A 1 86 ? -19.247 0.110 16.471 1.00 86.50 86 ASP A N 1
ATOM 682 C CA . ASP A 1 86 ? -19.830 -0.372 17.724 1.00 86.50 86 ASP A CA 1
ATOM 683 C C . ASP A 1 86 ? -18.799 -1.181 18.541 1.00 86.50 86 ASP A C 1
ATOM 685 O O . ASP A 1 86 ? -18.685 -0.990 19.750 1.00 86.50 86 ASP A O 1
ATOM 689 N N . LEU A 1 87 ? -17.972 -2.013 17.894 1.00 87.88 87 LEU A N 1
ATOM 690 C CA . LEU A 1 87 ? -16.879 -2.733 18.565 1.00 87.88 87 LEU A CA 1
ATOM 691 C C . LEU A 1 87 ? -15.777 -1.796 19.085 1.00 87.88 87 LEU A C 1
ATOM 693 O O . LEU A 1 87 ? -15.308 -1.970 20.210 1.00 87.88 87 LEU A O 1
ATOM 697 N N . GLU A 1 88 ? -15.379 -0.786 18.307 1.00 90.81 88 GLU A N 1
ATOM 698 C CA . GLU A 1 88 ? -14.408 0.225 18.753 1.00 90.81 88 GLU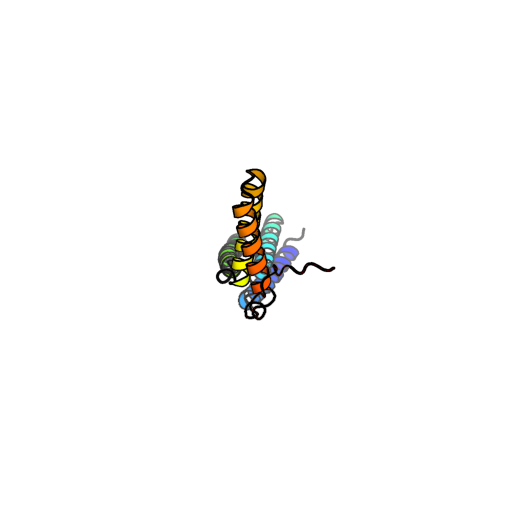 A CA 1
ATOM 699 C C . GLU A 1 88 ? -14.925 1.004 19.969 1.00 90.81 88 GLU A C 1
ATOM 701 O O . GLU A 1 88 ? -14.182 1.236 20.926 1.00 90.81 88 GLU A O 1
ATOM 706 N N . ARG A 1 89 ? -16.216 1.356 19.973 1.00 92.25 89 ARG A N 1
ATOM 707 C CA . ARG A 1 89 ? -16.860 1.997 21.122 1.00 92.25 89 ARG A CA 1
ATOM 708 C C . ARG A 1 89 ? -16.900 1.072 22.339 1.00 92.25 89 ARG A C 1
ATOM 710 O O . ARG A 1 89 ? -16.598 1.535 23.434 1.00 92.25 89 ARG A O 1
ATOM 717 N N . ALA A 1 90 ? -17.224 -0.211 22.168 1.00 93.94 90 ALA A N 1
ATOM 718 C CA . ALA A 1 90 ? -17.235 -1.174 23.272 1.00 93.94 90 ALA A CA 1
ATOM 719 C C . ALA A 1 90 ? -15.846 -1.298 23.915 1.00 93.94 90 ALA A C 1
ATOM 721 O O . ALA A 1 90 ? -15.719 -1.245 25.135 1.00 93.94 90 ALA A O 1
ATOM 722 N N . HIS A 1 91 ? -14.79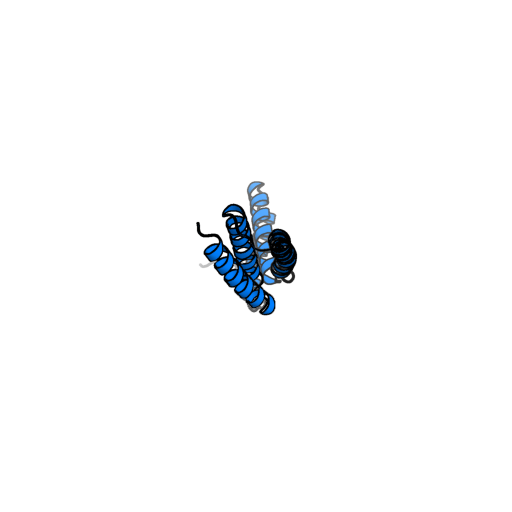4 -1.372 23.097 1.00 94.38 91 HIS A N 1
ATOM 723 C CA . HIS A 1 91 ? -13.416 -1.387 23.586 1.00 94.38 91 HIS A CA 1
ATOM 724 C C . HIS A 1 91 ? -13.073 -0.121 24.387 1.00 94.38 91 HIS A C 1
ATOM 726 O O . HIS A 1 91 ? -12.447 -0.191 25.446 1.00 94.38 91 HIS A O 1
ATOM 732 N N . PHE A 1 92 ? -13.482 1.048 23.892 1.00 95.69 92 PHE A N 1
ATOM 733 C CA . PHE A 1 92 ? -13.243 2.314 24.582 1.00 95.69 92 PHE A CA 1
ATOM 734 C C . PHE A 1 92 ? -13.968 2.390 25.935 1.00 95.69 92 PHE A C 1
ATOM 736 O O . PHE A 1 92 ? -13.384 2.845 26.915 1.00 95.69 92 PHE A O 1
ATOM 743 N N . LEU A 1 93 ? -15.209 1.903 26.009 1.00 95.94 93 LEU A N 1
ATOM 744 C CA . LEU A 1 93 ? -15.970 1.812 27.258 1.00 95.94 93 LEU A CA 1
ATOM 745 C C . LEU A 1 93 ? -15.277 0.905 28.284 1.00 95.94 93 LEU A C 1
ATOM 747 O O . LEU A 1 93 ? -15.115 1.315 29.425 1.00 95.94 93 LEU A O 1
ATOM 751 N N . VAL A 1 94 ? -14.781 -0.267 27.870 1.00 96.00 94 VAL A N 1
ATOM 752 C CA . VAL A 1 94 ? -14.010 -1.167 28.752 1.00 96.00 94 VAL A CA 1
ATOM 753 C C . VAL A 1 94 ? -12.732 -0.501 29.262 1.00 96.00 94 VAL A C 1
ATOM 755 O O . VAL A 1 94 ? -12.392 -0.639 30.429 1.00 96.00 94 VAL A O 1
ATOM 758 N N . THR A 1 95 ? -12.037 0.249 28.404 1.00 96.44 95 THR A N 1
ATOM 759 C CA . THR A 1 95 ? -10.813 0.961 28.808 1.00 96.44 95 THR A CA 1
ATOM 760 C C . THR A 1 95 ? -11.116 2.017 29.873 1.00 96.44 95 THR A C 1
ATOM 762 O O . THR A 1 95 ? -10.430 2.073 30.885 1.00 96.44 95 THR A O 1
ATOM 765 N N . GLN A 1 96 ? -12.179 2.806 29.690 1.00 96.75 96 GLN A N 1
ATOM 766 C CA . GLN A 1 96 ? -12.614 3.771 30.707 1.00 96.75 96 GLN A CA 1
ATOM 767 C C . GLN A 1 96 ? -13.079 3.083 31.994 1.00 96.75 96 GLN A C 1
ATOM 769 O O . GLN A 1 96 ? -12.800 3.577 33.080 1.00 96.75 96 GLN A O 1
ATOM 774 N N . ALA A 1 97 ? -13.760 1.940 31.886 1.00 95.69 97 ALA A N 1
ATOM 775 C CA . ALA A 1 97 ? -14.187 1.172 33.048 1.00 95.69 97 ALA A CA 1
ATOM 776 C C . ALA A 1 97 ? -12.987 0.700 33.885 1.00 95.69 97 ALA A C 1
ATOM 778 O O . ALA A 1 97 ? -13.058 0.746 35.108 1.00 95.69 97 ALA A O 1
ATOM 779 N N . PHE A 1 98 ? -11.875 0.308 33.243 1.00 96.25 98 PHE A N 1
ATOM 780 C CA . PHE A 1 98 ? -10.620 0.019 33.947 1.00 96.25 98 PHE A CA 1
ATOM 781 C C . PHE A 1 98 ? -10.090 1.248 34.688 1.00 96.25 98 PHE A C 1
ATOM 783 O O . PHE A 1 98 ? -9.772 1.144 35.869 1.00 96.25 98 PHE A O 1
ATOM 790 N N . ASP A 1 99 ? -10.042 2.410 34.031 1.00 96.38 99 ASP A N 1
ATOM 791 C CA . ASP A 1 99 ? -9.560 3.643 34.660 1.00 96.38 99 ASP A CA 1
ATOM 792 C C . ASP A 1 99 ? -10.415 4.045 35.878 1.00 96.38 99 ASP A C 1
ATOM 794 O O . ASP A 1 99 ? -9.881 4.541 36.870 1.00 96.38 99 ASP A O 1
ATOM 798 N N . GLU A 1 100 ? -11.739 3.868 35.816 1.00 95.38 100 GLU A N 1
ATOM 799 C CA . GLU A 1 100 ? -12.645 4.172 36.932 1.00 95.38 100 GLU A CA 1
ATOM 800 C C . GLU A 1 100 ? -12.557 3.137 38.064 1.00 95.38 100 GLU A C 1
ATOM 802 O O . GLU A 1 100 ? -12.527 3.520 39.236 1.00 95.38 100 GLU A O 1
ATOM 807 N N . ASP A 1 101 ? -12.412 1.849 37.739 1.00 92.56 101 ASP A N 1
ATOM 808 C CA . ASP A 1 101 ? -12.187 0.783 38.724 1.00 92.56 101 ASP A CA 1
ATOM 809 C C . ASP A 1 101 ? -10.871 1.004 39.490 1.00 92.56 101 ASP A C 1
ATOM 811 O O . ASP A 1 101 ? -10.845 0.952 40.722 1.00 92.56 101 ASP A O 1
ATOM 815 N N . GLU A 1 102 ? -9.793 1.379 38.789 1.00 95.62 102 GLU A N 1
ATOM 816 C CA . GLU A 1 102 ? -8.500 1.709 39.405 1.00 95.62 102 GLU A CA 1
ATOM 817 C C . GLU A 1 102 ? -8.566 2.944 40.320 1.00 95.62 102 GLU A C 1
ATOM 819 O O . GLU A 1 102 ? -7.846 3.021 41.320 1.00 95.62 102 GLU A O 1
ATOM 824 N N . LYS A 1 103 ? -9.442 3.910 40.015 1.00 95.50 103 LYS A N 1
ATOM 825 C CA . LYS A 1 103 ? -9.706 5.079 40.874 1.00 95.50 103 LYS A CA 1
ATOM 826 C C . LYS A 1 103 ? -10.617 4.752 42.062 1.00 95.50 103 LYS A C 1
ATOM 828 O O . LYS A 1 103 ? -10.733 5.580 42.967 1.00 95.50 103 LYS A O 1
ATOM 833 N N . GLY A 1 104 ? -11.234 3.568 42.083 1.00 94.81 104 GLY A N 1
ATOM 834 C CA . GLY A 1 104 ? -12.207 3.144 43.090 1.00 94.81 104 GLY A CA 1
ATOM 835 C C . GLY A 1 104 ? -13.627 3.668 42.855 1.00 94.81 104 GLY A C 1
ATOM 836 O O . GLY A 1 104 ? -14.450 3.594 43.767 1.00 94.81 104 GLY A O 1
ATOM 837 N N . ASN A 1 105 ? -13.927 4.185 41.660 1.00 93.19 105 ASN A N 1
ATOM 838 C CA . ASN A 1 105 ? -15.256 4.649 41.258 1.00 93.19 105 ASN A CA 1
ATOM 839 C C . ASN A 1 105 ? -16.077 3.459 40.732 1.00 93.19 105 ASN A C 1
ATOM 841 O O . ASN A 1 105 ? -16.329 3.316 39.535 1.00 93.19 105 ASN A O 1
ATOM 845 N N . VAL A 1 106 ? -16.440 2.557 41.647 1.00 92.69 106 VAL A N 1
ATOM 846 C CA . VAL A 1 106 ? -17.005 1.237 41.325 1.00 92.69 106 VAL A CA 1
ATOM 847 C C . VAL A 1 106 ? -18.345 1.341 40.591 1.00 92.69 106 VAL A C 1
ATOM 849 O O . VAL A 1 106 ? -18.581 0.586 39.649 1.00 92.69 106 VAL A O 1
ATOM 852 N N . GLU A 1 107 ? -19.217 2.270 40.983 1.00 94.00 107 GLU A N 1
ATOM 853 C CA . GLU A 1 107 ? -20.511 2.474 40.325 1.00 94.00 107 GLU A CA 1
ATOM 854 C C . GLU A 1 107 ? -20.349 2.865 38.847 1.00 94.00 107 GLU A C 1
ATOM 856 O O . GLU A 1 107 ? -20.946 2.225 37.978 1.00 94.00 107 GLU A O 1
ATOM 861 N N . ASP A 1 108 ? -19.479 3.835 38.553 1.00 89.81 108 ASP A N 1
ATOM 862 C CA . ASP A 1 108 ? -19.214 4.301 37.185 1.00 89.81 108 ASP A CA 1
ATOM 863 C C . ASP A 1 108 ? -18.549 3.199 36.338 1.00 89.81 108 ASP A C 1
ATOM 865 O O . ASP A 1 108 ? -18.896 2.997 35.170 1.00 89.81 108 ASP A O 1
ATOM 869 N N . ALA A 1 109 ? -17.635 2.423 36.932 1.00 93.06 109 ALA A N 1
ATOM 870 C CA . ALA A 1 109 ? -17.008 1.284 36.265 1.00 93.06 109 ALA A CA 1
ATOM 871 C C . ALA A 1 109 ? -18.039 0.209 35.873 1.00 93.06 109 ALA A C 1
ATOM 873 O O . ALA A 1 109 ? -18.022 -0.283 34.741 1.00 93.06 109 ALA A O 1
ATOM 874 N N . ILE A 1 110 ? -18.969 -0.136 36.773 1.00 95.75 110 ILE A N 1
ATOM 875 C CA . ILE A 1 110 ? -20.038 -1.113 36.505 1.00 95.75 110 ILE A CA 1
ATOM 876 C C . ILE A 1 110 ? -20.931 -0.650 35.349 1.00 95.75 110 ILE A C 1
ATOM 878 O O . ILE A 1 110 ? -21.262 -1.460 34.475 1.00 95.75 110 ILE A O 1
ATOM 882 N N . GLU A 1 111 ? -21.310 0.629 35.313 1.00 95.44 111 GLU A N 1
ATOM 883 C CA . GLU A 1 111 ? -22.120 1.179 34.221 1.00 95.44 111 GLU A CA 1
ATOM 884 C C . GLU A 1 111 ? -21.396 1.063 32.872 1.00 95.44 111 GLU A C 1
ATOM 886 O O . GLU A 1 111 ? -21.962 0.538 31.906 1.00 95.44 111 GLU A O 1
ATOM 891 N N . LEU A 1 112 ? -20.120 1.456 32.820 1.00 96.12 112 LEU A N 1
ATOM 892 C CA . LEU A 1 112 ? -19.300 1.400 31.607 1.00 96.12 112 LEU A CA 1
ATOM 893 C C . LEU A 1 112 ? -19.085 -0.037 31.104 1.00 96.12 112 LEU A C 1
ATOM 895 O O . LEU A 1 112 ? -19.200 -0.293 29.900 1.00 96.12 112 LEU A O 1
ATOM 899 N N . TYR A 1 113 ? -18.828 -0.997 32.000 1.00 97.12 113 TYR A N 1
ATOM 900 C CA . TYR A 1 113 ? -18.749 -2.413 31.623 1.00 97.12 113 TYR A CA 1
ATOM 901 C C . TYR A 1 113 ? -20.073 -2.936 31.076 1.00 97.12 113 TYR A C 1
ATOM 903 O O . TYR A 1 113 ? -20.088 -3.654 30.073 1.00 97.12 113 TYR A O 1
ATOM 911 N N . THR A 1 114 ? -21.184 -2.573 31.716 1.00 95.50 114 THR A N 1
ATOM 912 C CA . THR A 1 114 ? -22.520 -3.007 31.298 1.00 95.50 114 THR A CA 1
ATOM 913 C C . THR A 1 114 ? -22.839 -2.483 29.899 1.00 95.50 114 THR A C 1
ATOM 915 O O . THR A 1 114 ? -23.255 -3.256 29.034 1.00 95.50 114 THR A O 1
ATOM 918 N N . GLU A 1 115 ? -22.558 -1.204 29.626 1.00 94.88 115 GLU A N 1
ATOM 919 C CA . GLU A 1 115 ? -22.759 -0.617 28.298 1.00 94.88 115 GLU A CA 1
ATOM 920 C C . GLU A 1 115 ? -21.882 -1.298 27.232 1.00 94.88 115 GLU A C 1
ATOM 922 O O . GLU A 1 115 ? -22.350 -1.572 26.121 1.00 94.88 115 GLU A O 1
ATOM 927 N N . ALA A 1 116 ? -20.629 -1.631 27.562 1.00 93.94 116 ALA A N 1
ATOM 928 C CA . ALA A 1 116 ? -19.734 -2.337 26.650 1.00 93.94 116 ALA A CA 1
ATOM 929 C C . ALA A 1 116 ? -20.227 -3.753 26.311 1.00 93.94 116 ALA A C 1
ATOM 931 O O . ALA A 1 116 ? -20.180 -4.158 25.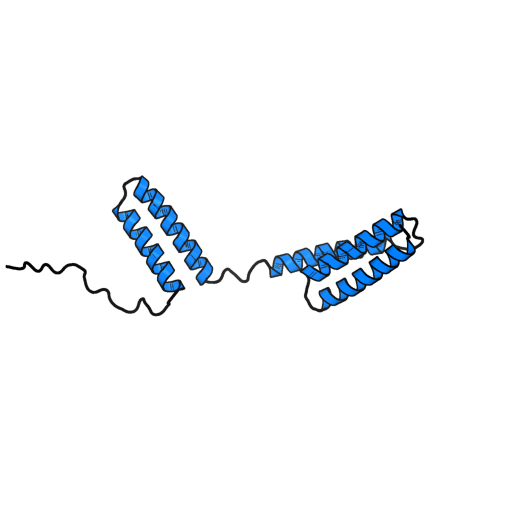144 1.00 93.94 116 ALA A O 1
ATOM 932 N N . VAL A 1 117 ? -20.722 -4.498 27.305 1.00 94.06 117 VAL A N 1
ATOM 933 C CA . VAL A 1 117 ? -21.289 -5.842 27.116 1.00 94.06 117 VAL A CA 1
ATOM 934 C C . VAL A 1 117 ? -22.555 -5.774 26.269 1.00 94.06 117 VAL A C 1
ATOM 936 O O . VAL A 1 117 ? -22.670 -6.515 25.293 1.00 94.06 117 VAL A O 1
ATOM 939 N N . ASP A 1 118 ? -23.467 -4.849 26.567 1.00 90.62 118 ASP A N 1
ATOM 940 C CA . ASP A 1 118 ? -24.687 -4.643 25.784 1.00 90.62 118 ASP A CA 1
ATOM 941 C C . ASP A 1 118 ? -24.381 -4.323 24.320 1.00 90.62 118 ASP A C 1
ATOM 943 O O . ASP A 1 118 ? -25.058 -4.810 23.408 1.00 90.62 118 ASP A O 1
ATOM 947 N N . LEU A 1 119 ? -23.359 -3.502 24.074 1.00 88.94 119 LEU A N 1
ATOM 948 C CA . LEU A 1 119 ? -22.931 -3.150 22.727 1.00 88.94 119 LEU A CA 1
ATOM 949 C C . LEU A 1 119 ? -22.336 -4.364 21.996 1.00 88.94 119 LEU A C 1
ATOM 951 O O . LEU A 1 119 ? -22.690 -4.622 20.844 1.00 88.94 119 LEU A O 1
ATOM 955 N N . CYS A 1 120 ? -21.529 -5.178 22.681 1.00 88.69 120 CYS A N 1
ATOM 956 C CA . CYS A 1 120 ? -21.038 -6.450 22.146 1.00 88.69 120 CYS A CA 1
ATOM 957 C C . CYS A 1 120 ? -22.190 -7.415 21.815 1.00 88.69 120 CYS A C 1
ATOM 959 O O . CYS A 1 120 ? -22.221 -7.994 20.732 1.00 88.69 120 CYS A O 1
ATOM 961 N N . LEU A 1 121 ? -23.190 -7.549 22.688 1.00 87.38 121 LEU A N 1
ATOM 962 C CA . LEU A 1 121 ? -24.341 -8.426 22.448 1.00 87.38 121 LEU A CA 1
ATOM 963 C C . LEU A 1 121 ? -25.185 -7.958 21.255 1.00 87.38 121 LEU A C 1
ATOM 965 O O . LEU A 1 121 ? -25.549 -8.772 20.406 1.00 87.38 121 LEU A O 1
ATOM 969 N N . LYS A 1 122 ? -25.424 -6.646 21.128 1.00 82.19 122 LYS A N 1
ATOM 970 C CA . LYS A 1 122 ? -26.135 -6.045 19.982 1.00 82.19 122 LYS A CA 1
ATOM 971 C C . LYS A 1 122 ? -25.424 -6.291 18.650 1.00 82.19 122 LYS A C 1
ATOM 973 O O . LYS A 1 122 ? -26.095 -6.439 17.629 1.00 82.19 122 LYS A O 1
ATOM 978 N N . THR A 1 123 ? -24.089 -6.344 18.645 1.00 77.31 123 THR A N 1
ATOM 979 C CA . THR A 1 123 ? -23.314 -6.621 17.421 1.00 77.31 123 THR A CA 1
ATOM 980 C C . THR A 1 123 ? -23.337 -8.101 17.018 1.00 77.31 123 THR A C 1
ATOM 982 O O . THR A 1 123 ? -23.304 -8.388 15.821 1.00 77.31 123 THR A O 1
ATOM 985 N N . ILE A 1 124 ? -23.455 -9.027 17.980 1.00 74.19 124 ILE A N 1
ATOM 986 C CA . ILE A 1 124 ? -23.486 -10.488 17.758 1.00 74.19 124 ILE A CA 1
ATOM 987 C C . ILE A 1 124 ? -24.911 -11.002 17.485 1.00 74.19 124 ILE A C 1
ATOM 989 O O . ILE A 1 124 ? -25.096 -11.999 16.787 1.00 74.19 124 ILE A O 1
ATOM 993 N N . SER A 1 125 ? -25.939 -10.354 18.035 1.00 64.44 125 SER A N 1
ATOM 994 C CA . SER A 1 125 ? -27.338 -10.780 17.917 1.00 64.44 125 SER A CA 1
ATOM 995 C C . SER A 1 125 ? -28.287 -9.585 18.091 1.00 64.44 125 SER A C 1
ATOM 997 O O . SER A 1 125 ? -28.674 -9.265 19.217 1.00 64.44 125 SER A O 1
ATOM 999 N N . PRO A 1 126 ? -28.718 -8.930 16.995 1.00 59.16 126 PRO A N 1
ATOM 1000 C CA . PRO A 1 126 ? -29.577 -7.743 17.065 1.00 59.16 126 PRO A CA 1
ATOM 1001 C C . PRO A 1 126 ? -30.973 -8.005 17.669 1.00 59.16 126 PRO A C 1
ATOM 1003 O O . PRO A 1 126 ? -31.712 -7.060 17.929 1.00 59.16 126 PRO A O 1
ATOM 1006 N N . GLU A 1 127 ? -31.340 -9.267 17.907 1.00 53.12 127 GLU A N 1
ATOM 1007 C CA . GLU A 1 127 ? -32.653 -9.701 18.405 1.00 53.12 127 GLU A CA 1
ATOM 1008 C C . GLU A 1 127 ? -32.707 -9.903 19.936 1.00 53.12 127 GLU A C 1
ATOM 1010 O O . GLU A 1 127 ? -33.794 -10.057 20.493 1.00 53.12 127 GLU A O 1
ATOM 1015 N N . LEU A 1 128 ? -31.574 -9.856 20.653 1.00 52.25 128 LEU A N 1
ATOM 1016 C CA . LEU A 1 128 ? -31.524 -10.161 22.097 1.00 52.25 128 LEU A CA 1
ATOM 1017 C C . LEU A 1 128 ? -31.971 -9.018 23.028 1.00 52.25 128 LEU A C 1
ATOM 1019 O O . LEU A 1 128 ? -32.159 -9.251 24.218 1.00 52.25 128 LEU A O 1
ATOM 1023 N N . THR A 1 129 ? -32.200 -7.799 22.533 1.00 51.19 129 THR A N 1
ATOM 1024 C CA . THR A 1 129 ? -32.542 -6.644 23.392 1.00 51.19 129 THR A CA 1
ATOM 1025 C C . THR A 1 129 ? -34.045 -6.396 23.561 1.00 51.19 129 THR A C 1
ATOM 1027 O O . THR A 1 129 ? -34.432 -5.391 24.149 1.00 51.19 129 THR A O 1
ATOM 1030 N N . SER A 1 130 ? -34.911 -7.274 23.038 1.00 46.09 130 SER A N 1
ATOM 1031 C CA . SER A 1 130 ? -36.376 -7.155 23.178 1.00 46.09 130 SER A CA 1
ATOM 1032 C C . SER A 1 130 ? -36.963 -7.979 24.336 1.00 46.09 130 SER A C 1
ATOM 1034 O O . SER A 1 130 ? -38.186 -8.025 24.489 1.00 46.09 130 SER A O 1
ATOM 1036 N N . ALA A 1 131 ? -36.143 -8.635 25.156 1.00 44.56 131 ALA A N 1
ATOM 1037 C CA . ALA A 1 131 ? -36.622 -9.333 26.343 1.00 44.56 131 ALA A CA 1
ATOM 1038 C C . ALA A 1 131 ? -36.350 -8.473 27.581 1.00 44.56 131 ALA A C 1
ATOM 1040 O O . ALA A 1 131 ? -35.208 -8.281 27.985 1.00 44.56 131 ALA A O 1
ATOM 1041 N N . ALA A 1 132 ? -37.422 -7.927 28.153 1.00 47.28 132 ALA A N 1
ATOM 1042 C CA . ALA A 1 132 ? -37.410 -7.240 29.434 1.00 47.28 132 ALA A CA 1
ATOM 1043 C C . ALA A 1 132 ? -36.691 -8.083 30.503 1.00 47.28 132 ALA A C 1
ATOM 1045 O O . ALA A 1 132 ? -37.049 -9.240 30.723 1.00 47.28 132 ALA A O 1
ATOM 1046 N N . ASN A 1 133 ? -35.705 -7.486 31.175 1.00 43.62 133 ASN A N 1
ATOM 1047 C CA . ASN A 1 133 ? -35.100 -8.037 32.385 1.00 43.62 133 ASN A CA 1
ATOM 1048 C C . ASN A 1 133 ? -36.188 -8.225 33.459 1.00 43.62 133 ASN A C 1
ATOM 1050 O O . ASN A 1 133 ? -36.814 -7.231 33.843 1.00 43.62 133 ASN A O 1
ATOM 1054 N N . PRO A 1 134 ? -36.424 -9.435 33.995 1.00 44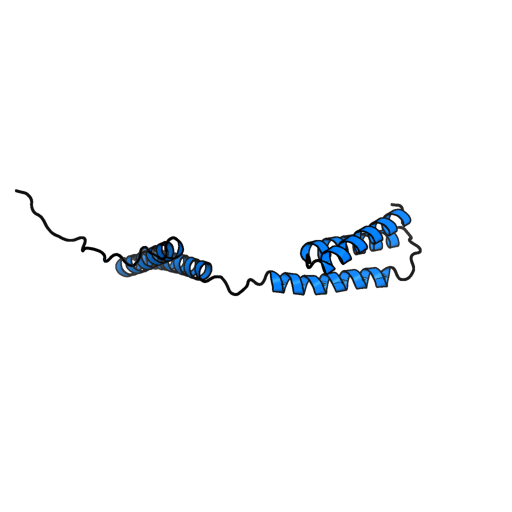.41 134 PRO A N 1
ATOM 1055 C CA . PRO A 1 134 ? -37.096 -9.553 35.278 1.00 44.41 134 PRO A CA 1
ATOM 1056 C C . PRO A 1 134 ? -36.129 -9.104 36.395 1.00 44.41 134 PRO A C 1
ATOM 1058 O O . PRO A 1 134 ? -34.920 -9.324 36.287 1.00 44.41 134 PRO A O 1
ATOM 1061 N N . PRO A 1 135 ? -36.621 -8.451 37.461 1.00 42.59 135 PRO A N 1
ATOM 1062 C CA . PRO A 1 135 ? -35.768 -7.949 38.534 1.00 42.59 135 PRO A CA 1
ATOM 1063 C C . PRO A 1 135 ? -35.104 -9.103 39.301 1.00 42.59 135 PRO A C 1
ATOM 1065 O O . PRO A 1 135 ? -35.774 -10.033 39.743 1.00 42.59 135 PRO A O 1
ATOM 1068 N N . LEU A 1 136 ? -33.785 -9.009 39.495 1.00 47.84 136 LEU A N 1
ATOM 1069 C CA . LEU A 1 136 ? -32.946 -9.985 40.212 1.00 47.84 136 LEU A CA 1
ATOM 1070 C C . LEU A 1 136 ? -33.041 -9.907 41.749 1.00 47.84 136 LEU A C 1
ATOM 1072 O O . LEU A 1 136 ? -32.197 -10.461 42.446 1.00 47.84 136 LEU A O 1
ATOM 1076 N N . PHE A 1 137 ? -34.067 -9.262 42.299 1.00 52.31 137 PHE A N 1
ATOM 1077 C CA . PHE A 1 137 ? -34.272 -9.202 43.744 1.00 52.31 137 PHE A CA 1
ATOM 1078 C C . PHE A 1 137 ? -35.737 -9.465 44.083 1.00 52.31 137 PHE A C 1
ATOM 1080 O O . PHE A 1 137 ? -36.561 -8.554 44.105 1.00 52.31 137 PHE A O 1
ATOM 1087 N N . ALA A 1 138 ? -36.047 -10.728 44.361 1.00 41.88 138 ALA A N 1
ATOM 1088 C CA . ALA A 1 138 ? -37.157 -11.089 45.226 1.00 41.88 138 ALA A CA 1
ATOM 1089 C C . ALA A 1 138 ? -36.581 -11.931 46.367 1.00 41.88 138 ALA A C 1
ATOM 1091 O O . ALA A 1 138 ? -36.102 -13.045 46.162 1.00 41.88 138 ALA A O 1
ATOM 1092 N N . GLU A 1 139 ? -36.562 -11.326 47.553 1.00 51.03 139 GLU A N 1
ATOM 1093 C CA . GLU A 1 139 ? -36.438 -12.008 48.834 1.00 51.03 139 GLU A CA 1
ATOM 1094 C C . GLU A 1 139 ? -37.393 -13.204 48.879 1.00 51.03 139 GLU A C 1
ATOM 1096 O O . GLU A 1 139 ? -38.598 -13.001 48.807 1.00 51.03 139 GLU A O 1
ATOM 1101 N N . GLU A 1 140 ? -36.890 -14.419 49.094 1.00 43.09 140 GLU A N 1
ATOM 1102 C CA . GLU A 1 140 ? -37.679 -15.460 49.753 1.00 43.09 140 GLU A CA 1
ATOM 1103 C C . GLU A 1 140 ? -36.814 -16.198 50.779 1.00 43.09 140 GLU A C 1
ATOM 1105 O O . GLU A 1 140 ? -35.994 -17.068 50.493 1.00 43.09 140 GLU A O 1
ATOM 1110 N N . HIS A 1 141 ? -37.021 -15.752 52.015 1.00 52.78 141 HIS A N 1
ATOM 1111 C CA . HIS A 1 141 ? -36.922 -16.513 53.250 1.00 52.78 141 HIS A CA 1
ATOM 1112 C C . HIS A 1 141 ? -37.443 -17.950 53.046 1.00 52.78 141 HIS A C 1
ATOM 1114 O O . HIS A 1 141 ? -38.562 -18.128 52.566 1.00 52.78 141 HIS A O 1
ATOM 1120 N N . TRP A 1 142 ? -36.691 -18.964 53.476 1.00 35.53 142 TRP A N 1
ATOM 1121 C CA . TRP A 1 142 ? -37.218 -20.322 53.653 1.00 35.53 142 TRP A CA 1
ATOM 1122 C C . TRP A 1 142 ? -37.164 -20.705 55.148 1.00 35.53 142 TRP A C 1
ATOM 1124 O O . TRP A 1 142 ? -36.210 -20.285 55.808 1.00 35.53 142 TRP A O 1
ATOM 1134 N N . PRO A 1 143 ? -38.184 -21.416 55.684 1.00 55.53 143 PRO A N 1
ATOM 1135 C CA . PRO A 1 143 ? -38.389 -21.727 57.108 1.00 55.53 143 PRO A CA 1
ATOM 1136 C C . PRO A 1 143 ? -37.258 -22.466 57.823 1.00 55.53 143 PRO A C 1
ATOM 1138 O O . PRO A 1 143 ? -36.506 -23.219 57.162 1.00 55.53 143 PRO A O 1
#

Organism: Equus asinus (NCBI:txid9793)

Foldseek 3Di:
DALVVLQVLLVVLQVQLVVCVVVVVLVSSLVSLVSSLVSLVVSVVNPHPDPCSVVSSVVSVVSSVVSVVVVVVPVVDPPPPPLRVLLVQLVVLQVVLVVCVVVVVNVSSVVSNVSSVVSVCCSVDVPPPPDDDDDPDDDDDDD

InterPro domains:
  IPR007330 MIT domain [PF04212] (9-68)
  IPR007330 MIT domain [PF04212] (87-129)
  IPR007330 MIT domain [SM00745] (3-77)
  IPR007330 MIT domain [SM00745] (83-134)
  IPR036181 MIT domain superfamily [SSF116846] (4-81)
  IPR036181 MIT domain superfamily [SSF116846] (79-128)
  IPR051297 PalB/RIM13 Calpain-like [PTHR46143] (3-124)

Secondary structure (DSSP, 8-state):
--HHHHHHHHHHHHHHHHHHHHTT-HHHHHHHHHHHHHHHHHHHHTT---TTHHHHHHHHHHHHHHHHHHHHHHHS-SS--HHHHHHHHHHHHHHHHHHHHHHT-HHHHHHHHHHHHHHHHHHH-TTGGGSPPPPS-------

pLDDT: mean 84.66, std 17.63, range [35.53, 98.31]

Radius of gyration: 29.98 Å; chains: 1; bounding box: 63×29×84 Å

Sequence (143 aa):
MDATALERDAVQFARLAVQRDHEGRYSEAVFYYKEAAQALIYAEMAGSSLEHIQEKINEYLERVQALHSAVQSKNADPLKSKQQLDLERAHFLVTQAFDEDEKGNVEDAIELYTEAVDLCLKTISPELTSAANPPLFAEEHWP